Protein AF-K1YRM3-F1 (afdb_monomer)

Radius of gyration: 31.98 Å; Cα contacts (8 Å, |Δi|>4): 205; chains: 1; bounding box: 39×29×110 Å

Solvent-accessible surface area (backbone atoms only — not comparable to full-atom values): 8429 Å² total; per-residue (Å²): 130,73,66,66,57,55,56,52,52,52,51,52,52,54,53,52,54,56,61,66,69,65,71,74,88,78,76,87,69,83,80,80,78,79,82,84,72,46,67,38,83,75,85,60,72,44,74,48,78,57,98,81,27,35,38,37,37,34,59,46,52,53,25,25,74,86,67,47,81,32,66,58,31,64,28,31,38,40,30,46,28,78,38,48,55,90,74,62,56,97,86,58,84,80,71,58,50,83,59,44,82,39,86,51,43,62,16,46,62,86,90,45,74,30,67,52,73,47,78,45,65,83,79,60,85,70,49,49,75,47,80,50,75,43,82,40,105

Foldseek 3Di:
DPPVVVVVVVVVVVVVVVVVVPDDPDDDDDDDDDDDFAFDFWPPWDWDQDPQGIKIKTFQGQAGPVRHGDFWFAWKWKWKAKAQLVRDDPPDDGDTDGTDTGGITTCDDVPHGDMDMDGDGDDDPRMDMDIDMGTHD

Secondary structure (DSSP, 8-state):
--HHHHHHHHHHHHHHHHHHTT------PPPPPPP---BPP----EEEEETTEEEEEEEPP-BBTTS-B--EEEEEEEEEEEEETTT--TTSPP---SPEEEEEEESEETTEEPEEEEEE--PPTTEEEEEEEEEE-

Nearest PDB structures (foldseek):
  1va9-assembly1_A  TM=5.841E-01  e=3.150E-02  Homo sapiens
  1uen-assembly1_A  TM=5.573E-01  e=4.338E-02  Homo sapiens
  2dbj-assembly1_A  TM=5.398E-01  e=3.119E-01  Homo sapiens
  6xi2-assembly1_B  TM=4.318E-01  e=6.940E-01  Homo sapiens
  1shs-assembly1_A  TM=2.022E-01  e=4.252E+00  Methanocaldococcus jannaschii

Mean predicted aligned error: 10.16 Å

pLDDT: mean 89.06, std 11.02, range [48.66, 98.44]

Sequence (137 aa):
MKIRGLAQIAGIFLLGISLLSTGGCGYKNAPVPPDSVVPQAIDDLRYTISDKGMQLSWSFPVKTIRGSRLEEVSSFELYRAEIPLEDYCGTCPIPFAEPIAVDGGSSYDGEARRRATYDSSLLRAGHKYFFKVRSRT

Structure (mmCIF, N/CA/C/O backbone):
data_AF-K1YRM3-F1
#
_entry.id   AF-K1YRM3-F1
#
loop_
_atom_site.group_PDB
_atom_site.id
_atom_site.type_symbol
_atom_site.label_atom_id
_atom_site.label_alt_id
_atom_site.label_comp_id
_atom_site.label_asym_id
_atom_site.label_entity_id
_atom_site.label_seq_id
_atom_site.pdbx_PDB_ins_code
_atom_site.Cartn_x
_atom_site.Cartn_y
_atom_site.Cartn_z
_atom_site.occupancy
_atom_site.B_iso_or_equiv
_atom_site.auth_seq_id
_atom_site.auth_comp_id
_atom_site.auth_asym_id
_atom_site.auth_atom_id
_atom_site.pdbx_PDB_model_num
ATOM 1 N N . MET A 1 1 ? 6.472 9.323 -89.635 1.00 48.66 1 MET A N 1
ATOM 2 C CA . MET A 1 1 ? 5.337 8.857 -88.798 1.00 48.66 1 MET A CA 1
ATOM 3 C C . MET A 1 1 ? 5.600 7.585 -87.969 1.00 48.66 1 MET A C 1
ATOM 5 O O . MET A 1 1 ? 4.823 7.339 -87.063 1.00 48.66 1 MET A O 1
ATOM 9 N N . LYS A 1 2 ? 6.679 6.804 -88.192 1.00 54.78 2 LYS A N 1
ATOM 10 C CA . LYS A 1 2 ? 6.966 5.556 -87.437 1.00 54.78 2 LYS A CA 1
ATOM 11 C C . LYS A 1 2 ? 7.695 5.735 -86.086 1.00 54.78 2 LYS A C 1
ATOM 13 O O . LYS A 1 2 ? 7.551 4.901 -85.206 1.00 54.78 2 LYS A O 1
ATOM 18 N N . ILE A 1 3 ? 8.442 6.830 -85.901 1.00 56.84 3 ILE A N 1
ATOM 19 C CA . ILE A 1 3 ? 9.347 7.026 -84.744 1.00 56.84 3 ILE A CA 1
ATOM 20 C C . ILE A 1 3 ? 8.597 7.447 -83.461 1.00 56.84 3 ILE A C 1
ATOM 22 O O . ILE A 1 3 ? 8.973 7.043 -82.366 1.00 56.84 3 ILE A O 1
ATOM 26 N N . ARG A 1 4 ? 7.487 8.195 -83.588 1.00 55.19 4 ARG A N 1
ATOM 27 C CA . ARG A 1 4 ? 6.660 8.637 -82.444 1.00 55.19 4 ARG A CA 1
ATOM 28 C C . ARG A 1 4 ? 5.978 7.475 -81.709 1.00 55.19 4 ARG A C 1
ATOM 30 O O . ARG A 1 4 ? 5.896 7.504 -80.488 1.00 55.19 4 ARG A O 1
ATOM 37 N N . GLY A 1 5 ? 5.564 6.437 -82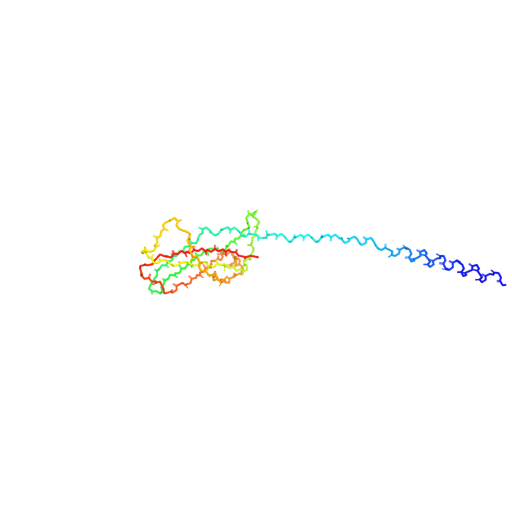.442 1.00 60.66 5 GLY A N 1
ATOM 38 C CA . GLY A 1 5 ? 4.949 5.242 -81.856 1.00 60.66 5 GLY A CA 1
ATOM 39 C C . GLY A 1 5 ? 5.929 4.422 -81.014 1.00 60.66 5 GLY A C 1
ATOM 40 O O . GLY A 1 5 ? 5.574 3.981 -79.929 1.00 60.66 5 GLY A O 1
ATOM 41 N N . 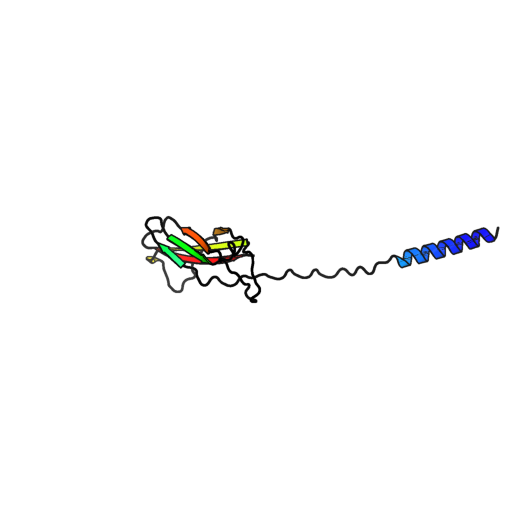LEU A 1 6 ? 7.184 4.286 -81.461 1.00 61.41 6 LEU A N 1
ATOM 42 C CA . LEU A 1 6 ? 8.206 3.513 -80.743 1.00 61.41 6 LEU A CA 1
ATOM 43 C C . LEU A 1 6 ? 8.596 4.163 -79.404 1.00 61.41 6 LEU A C 1
ATOM 45 O O . LEU A 1 6 ? 8.717 3.474 -78.395 1.00 61.41 6 LEU A O 1
ATOM 49 N N . ALA A 1 7 ? 8.740 5.492 -79.387 1.00 67.94 7 ALA A N 1
ATOM 50 C CA . ALA A 1 7 ? 9.060 6.248 -78.176 1.00 67.94 7 ALA A CA 1
ATOM 51 C C . ALA A 1 7 ? 7.908 6.237 -77.153 1.00 67.94 7 ALA A C 1
ATOM 53 O O . ALA A 1 7 ? 8.155 6.117 -75.955 1.00 67.94 7 ALA A O 1
ATOM 54 N N . GLN A 1 8 ? 6.650 6.298 -77.614 1.00 69.56 8 GLN A N 1
ATOM 55 C CA . GLN A 1 8 ? 5.477 6.158 -76.741 1.00 69.56 8 GLN A CA 1
ATOM 56 C C . GLN A 1 8 ? 5.383 4.764 -76.112 1.00 69.56 8 GLN A C 1
ATOM 58 O O . GLN A 1 8 ? 5.097 4.657 -74.922 1.00 69.56 8 GLN A O 1
ATOM 63 N N . ILE A 1 9 ? 5.657 3.705 -76.879 1.00 74.81 9 ILE A N 1
ATOM 64 C CA . ILE A 1 9 ? 5.623 2.325 -76.372 1.00 74.81 9 ILE A CA 1
ATOM 65 C C . ILE A 1 9 ? 6.727 2.109 -75.328 1.00 74.81 9 ILE A C 1
ATOM 67 O O . ILE A 1 9 ? 6.452 1.571 -74.258 1.00 74.81 9 ILE A O 1
ATOM 71 N N . ALA A 1 10 ? 7.948 2.586 -75.593 1.00 77.19 10 ALA A N 1
ATOM 72 C CA . ALA A 1 10 ? 9.059 2.499 -74.644 1.00 77.19 10 ALA A CA 1
ATOM 73 C C . ALA A 1 10 ? 8.782 3.275 -73.343 1.00 77.19 10 ALA A C 1
ATOM 75 O O . ALA A 1 10 ? 9.066 2.777 -72.254 1.00 77.19 10 ALA A O 1
ATOM 76 N N . GLY A 1 11 ? 8.173 4.462 -73.447 1.00 78.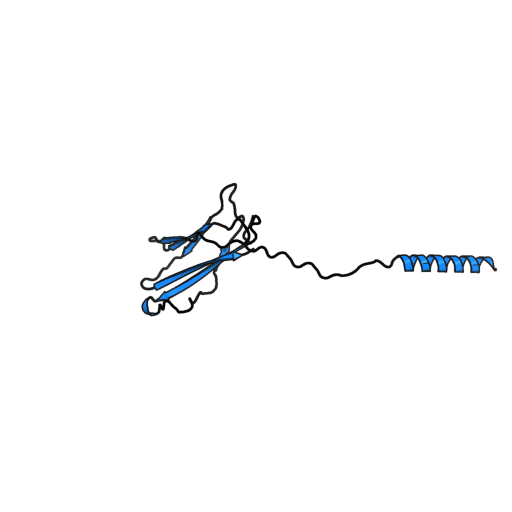50 11 GLY A N 1
ATOM 77 C CA . GLY A 1 11 ? 7.779 5.266 -72.290 1.00 78.50 11 GLY A CA 1
ATOM 78 C C . GLY A 1 11 ? 6.727 4.580 -71.416 1.00 78.50 11 GLY A C 1
ATOM 79 O O . GLY A 1 11 ? 6.880 4.548 -70.199 1.00 78.50 11 GLY A O 1
ATOM 80 N N . ILE A 1 12 ? 5.703 3.970 -72.023 1.00 82.12 12 ILE A N 1
ATOM 81 C CA . ILE A 1 12 ? 4.661 3.218 -71.298 1.00 82.12 12 ILE A CA 1
ATOM 82 C C . ILE A 1 12 ? 5.260 1.997 -70.590 1.00 82.12 12 ILE A C 1
ATOM 84 O O . ILE A 1 12 ? 4.908 1.716 -69.445 1.00 82.12 12 ILE A O 1
ATOM 88 N N . PHE A 1 13 ? 6.197 1.302 -71.239 1.00 81.56 13 PHE A N 1
ATOM 89 C CA . PHE A 1 13 ? 6.855 0.134 -70.654 1.00 81.56 13 PHE A CA 1
ATOM 90 C C . PHE A 1 13 ? 7.721 0.504 -69.439 1.00 81.56 13 PHE A C 1
ATOM 92 O O . PHE A 1 13 ? 7.655 -0.158 -68.403 1.00 81.56 13 PHE A O 1
ATOM 99 N N . LEU A 1 14 ? 8.479 1.603 -69.535 1.00 80.12 14 LEU A N 1
ATOM 100 C CA . LEU A 1 14 ? 9.285 2.135 -68.430 1.00 80.12 14 LEU A CA 1
ATOM 101 C C . LEU A 1 14 ? 8.419 2.601 -67.249 1.00 80.12 14 LEU A C 1
ATOM 103 O O . LEU A 1 14 ? 8.748 2.315 -66.097 1.00 80.12 14 LEU A O 1
ATOM 107 N N . LEU A 1 15 ? 7.288 3.258 -67.521 1.00 80.50 15 LEU A N 1
ATOM 108 C CA . LEU A 1 15 ? 6.356 3.705 -66.480 1.00 80.50 15 LEU A CA 1
ATOM 109 C C . LEU A 1 15 ? 5.672 2.521 -65.778 1.00 80.50 15 LEU A C 1
ATOM 111 O O . LEU A 1 15 ? 5.527 2.530 -64.556 1.00 80.50 15 LEU A O 1
ATOM 115 N N . GLY A 1 16 ? 5.312 1.478 -66.534 1.00 81.12 16 GLY A N 1
ATOM 116 C CA . GLY A 1 16 ? 4.729 0.248 -65.994 1.00 81.12 16 GLY A CA 1
ATOM 117 C C . GLY A 1 16 ? 5.682 -0.499 -65.057 1.00 81.12 16 GLY A C 1
ATOM 118 O O . GLY A 1 16 ? 5.288 -0.892 -63.961 1.00 81.12 16 GLY A O 1
ATOM 119 N N . ILE A 1 17 ? 6.956 -0.626 -65.442 1.00 80.25 17 ILE A N 1
ATOM 120 C CA . ILE A 1 17 ? 7.995 -1.260 -64.610 1.00 80.25 17 ILE A CA 1
ATOM 121 C C . ILE A 1 17 ? 8.262 -0.449 -63.333 1.00 80.25 17 ILE A C 1
ATOM 123 O O . ILE A 1 17 ? 8.411 -1.025 -62.252 1.00 80.25 17 ILE A O 1
ATOM 127 N N . SER A 1 18 ? 8.266 0.884 -63.426 1.00 77.56 18 SER A N 1
ATOM 128 C CA . SER A 1 18 ? 8.463 1.748 -62.257 1.00 77.56 18 SER A CA 1
ATOM 129 C C . SER A 1 18 ? 7.321 1.630 -61.241 1.00 77.56 18 SER A C 1
ATOM 131 O O . SER A 1 18 ? 7.594 1.626 -60.044 1.00 77.56 18 SER A O 1
ATOM 133 N N . LEU A 1 19 ? 6.066 1.498 -61.687 1.00 73.19 19 LEU A N 1
ATOM 134 C CA . LEU A 1 19 ? 4.911 1.328 -60.791 1.00 73.19 19 LEU A CA 1
ATOM 135 C C . LEU A 1 19 ? 4.890 -0.046 -60.104 1.00 73.19 19 LEU A C 1
ATOM 137 O O . LEU A 1 19 ? 4.497 -0.156 -58.943 1.00 73.19 19 LEU A O 1
ATOM 141 N N . LEU A 1 20 ? 5.338 -1.095 -60.799 1.00 70.56 20 LEU A N 1
ATOM 142 C CA . LEU A 1 20 ? 5.436 -2.448 -60.238 1.00 70.56 20 LEU A CA 1
ATOM 143 C C . LEU A 1 20 ? 6.543 -2.560 -59.177 1.00 70.56 20 LEU A C 1
ATOM 145 O O . LEU A 1 20 ? 6.444 -3.377 -58.266 1.00 70.56 20 LEU A O 1
ATOM 149 N N . SER A 1 21 ? 7.563 -1.703 -59.258 1.00 69.38 21 SER A N 1
ATOM 150 C CA . SER A 1 21 ? 8.699 -1.682 -58.327 1.00 69.38 21 SER A CA 1
ATOM 151 C C . SER A 1 21 ? 8.399 -0.972 -56.996 1.00 69.38 21 SER A C 1
ATOM 153 O O . SER A 1 21 ? 9.191 -1.072 -56.064 1.00 69.38 21 SER A O 1
ATOM 155 N N . THR A 1 22 ? 7.266 -0.266 -56.875 1.00 70.69 22 THR A N 1
ATOM 156 C CA . THR A 1 22 ? 6.888 0.476 -55.652 1.00 70.69 22 THR A CA 1
ATOM 157 C C . THR A 1 22 ? 5.967 -0.294 -54.694 1.00 70.69 22 THR A C 1
ATOM 159 O O . THR A 1 22 ? 5.468 0.278 -53.726 1.00 70.69 22 THR A O 1
ATOM 162 N N . GLY A 1 23 ? 5.736 -1.592 -54.919 1.00 69.19 23 GLY A N 1
ATOM 163 C CA . GLY A 1 23 ? 5.015 -2.447 -53.970 1.00 69.19 23 GLY A CA 1
ATOM 164 C C . GLY A 1 23 ? 5.863 -2.743 -52.728 1.00 69.19 23 GLY A C 1
ATOM 165 O O . GLY A 1 23 ? 6.739 -3.598 -52.767 1.00 69.19 23 GLY A O 1
ATOM 166 N N . GLY A 1 24 ? 5.635 -2.028 -51.623 1.00 70.00 24 GLY A N 1
ATOM 167 C CA . GLY A 1 24 ? 6.369 -2.243 -50.370 1.00 70.00 24 GLY A CA 1
ATOM 168 C C . GLY A 1 24 ? 6.011 -3.563 -49.667 1.00 70.00 24 GLY A C 1
ATOM 169 O O . GLY A 1 24 ? 4.841 -3.927 -49.577 1.00 70.00 24 GLY A O 1
ATOM 170 N N . CYS A 1 25 ? 7.007 -4.245 -49.087 1.00 73.62 25 CYS A N 1
ATOM 171 C CA . CYS A 1 25 ? 6.868 -5.477 -48.286 1.00 73.62 25 CYS A CA 1
ATOM 172 C C . CYS A 1 25 ? 6.294 -5.240 -46.871 1.00 73.62 25 CYS A C 1
ATOM 174 O O . CYS A 1 25 ? 6.789 -5.790 -45.886 1.00 73.62 25 CYS A O 1
ATOM 176 N N . GLY A 1 26 ? 5.277 -4.388 -46.735 1.00 70.44 26 GLY A N 1
ATOM 177 C CA . GLY A 1 26 ? 4.682 -4.061 -45.440 1.00 70.44 26 GLY A CA 1
ATOM 178 C C . GLY A 1 26 ? 3.849 -5.214 -44.879 1.00 70.44 26 GLY A C 1
ATOM 179 O O . GLY A 1 26 ? 2.634 -5.242 -45.067 1.00 70.44 26 GLY A O 1
ATOM 180 N N . TYR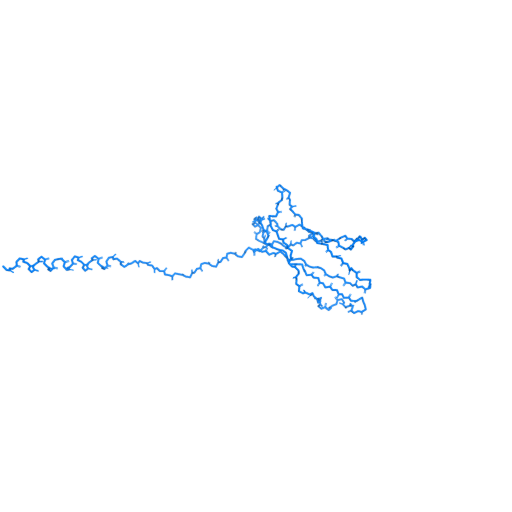 A 1 27 ? 4.479 -6.155 -44.175 1.00 76.81 27 TYR A N 1
ATOM 181 C CA . TYR A 1 27 ? 3.771 -7.205 -43.445 1.00 76.81 27 TYR A CA 1
ATOM 182 C C . TYR A 1 27 ? 3.280 -6.661 -42.098 1.00 76.81 27 TYR A C 1
ATOM 184 O O . TYR A 1 27 ? 4.068 -6.432 -41.183 1.00 76.81 27 TYR A O 1
ATOM 192 N N . LYS A 1 28 ? 1.967 -6.440 -41.974 1.00 77.62 28 LYS A N 1
ATOM 193 C CA . LYS A 1 28 ? 1.339 -6.092 -40.694 1.00 77.62 28 LYS A CA 1
ATOM 194 C C . LYS A 1 28 ? 1.312 -7.338 -39.805 1.00 77.62 28 LYS A C 1
ATOM 196 O O . LYS A 1 28 ? 0.498 -8.230 -40.025 1.00 77.62 28 LYS A O 1
ATOM 201 N N . ASN A 1 29 ? 2.202 -7.404 -38.821 1.00 80.56 29 ASN A N 1
ATOM 202 C CA . ASN A 1 29 ? 2.195 -8.425 -37.777 1.00 80.56 29 ASN A CA 1
ATOM 203 C C . ASN A 1 29 ? 1.467 -7.929 -36.516 1.00 80.56 29 ASN A C 1
ATOM 205 O O . ASN A 1 29 ? 1.191 -6.740 -36.357 1.00 80.56 29 ASN A O 1
ATOM 209 N N . ALA A 1 30 ? 1.115 -8.863 -35.630 1.00 85.31 30 ALA A N 1
ATOM 210 C CA . ALA A 1 30 ? 0.508 -8.526 -34.350 1.00 85.31 30 ALA A CA 1
ATOM 211 C C . ALA A 1 30 ? 1.494 -7.714 -33.482 1.00 85.31 30 ALA A C 1
ATOM 213 O O . ALA A 1 30 ? 2.689 -8.027 -33.478 1.00 85.31 30 ALA A O 1
ATOM 214 N N . PRO A 1 31 ? 1.017 -6.698 -32.739 1.00 83.00 31 PRO A N 1
ATOM 215 C CA . PRO A 1 31 ? 1.849 -5.984 -31.782 1.00 83.00 31 PRO A CA 1
ATOM 216 C C . PRO A 1 31 ? 2.325 -6.935 -30.679 1.00 83.00 31 PRO A C 1
ATOM 218 O O . PRO A 1 31 ? 1.597 -7.834 -30.253 1.00 83.00 31 PRO A O 1
ATOM 221 N N . VAL A 1 32 ? 3.553 -6.724 -30.210 1.00 82.38 32 VAL A N 1
ATOM 222 C CA . VAL A 1 32 ? 4.092 -7.449 -29.056 1.00 82.38 32 VAL A CA 1
ATOM 223 C C . VAL A 1 32 ? 3.357 -6.957 -27.803 1.00 82.38 32 VAL A C 1
ATOM 225 O O . VAL A 1 32 ? 3.255 -5.741 -27.618 1.00 82.38 32 VAL A O 1
ATOM 228 N N . PRO A 1 33 ? 2.814 -7.855 -26.959 1.00 79.81 33 PRO A N 1
ATOM 229 C CA . PRO A 1 33 ? 2.161 -7.443 -25.725 1.00 79.81 33 PRO A CA 1
ATOM 230 C C . PRO A 1 33 ? 3.167 -6.734 -24.806 1.00 79.81 33 PRO A C 1
ATOM 232 O O . PRO A 1 33 ? 4.328 -7.141 -24.752 1.00 79.81 33 PRO A O 1
ATOM 235 N N . PRO A 1 34 ? 2.744 -5.688 -24.079 1.00 75.50 34 PRO A N 1
ATOM 236 C CA . PRO A 1 34 ? 3.609 -5.033 -23.112 1.00 75.50 34 PRO A CA 1
ATOM 237 C C . PRO A 1 34 ? 3.998 -6.012 -22.002 1.00 75.50 34 PRO A C 1
ATOM 239 O O . PRO A 1 34 ? 3.172 -6.800 -21.532 1.00 75.50 34 PRO A O 1
ATOM 242 N N . ASP A 1 35 ? 5.258 -5.952 -21.577 1.00 74.69 35 ASP A N 1
ATOM 243 C CA . ASP A 1 35 ? 5.741 -6.756 -20.461 1.00 74.69 35 ASP A CA 1
ATOM 244 C C . ASP A 1 35 ? 4.986 -6.385 -19.179 1.00 74.69 35 ASP A C 1
ATOM 246 O O . ASP A 1 35 ? 4.891 -5.216 -18.801 1.00 74.69 35 ASP A O 1
ATOM 250 N N . SER A 1 36 ? 4.458 -7.392 -18.477 1.00 81.06 36 SER A N 1
ATOM 251 C CA . SER A 1 36 ? 3.813 -7.175 -17.185 1.00 81.06 36 SER A CA 1
ATOM 252 C C . SER A 1 36 ? 4.877 -6.891 -16.124 1.00 81.06 36 SER A C 1
ATOM 254 O O . SER A 1 36 ? 5.548 -7.809 -15.634 1.00 81.06 36 SER A O 1
ATOM 256 N N . VAL A 1 37 ? 5.024 -5.627 -15.743 1.00 89.31 37 VAL A N 1
ATOM 257 C CA . VAL A 1 37 ? 5.779 -5.247 -14.550 1.00 89.31 37 VAL A CA 1
ATOM 258 C C . VAL A 1 37 ? 4.908 -5.598 -13.347 1.00 89.31 37 VAL A C 1
ATOM 260 O O . VAL A 1 37 ? 3.793 -5.113 -13.216 1.00 89.31 37 VAL A O 1
ATOM 263 N N . VAL A 1 38 ? 5.373 -6.517 -12.501 1.00 93.25 38 VAL A N 1
ATOM 264 C CA . VAL A 1 38 ? 4.651 -6.916 -11.286 1.00 93.25 38 VAL A CA 1
ATOM 265 C C . VAL A 1 38 ? 5.592 -6.733 -10.104 1.00 93.25 38 VAL A C 1
ATOM 267 O O . VAL A 1 38 ? 6.590 -7.460 -10.029 1.00 93.25 38 VAL A O 1
ATOM 270 N N . PRO A 1 39 ? 5.323 -5.785 -9.192 1.00 95.69 39 PRO A N 1
ATOM 271 C CA . PRO A 1 39 ? 6.158 -5.571 -8.017 1.00 95.69 39 PRO A CA 1
ATOM 272 C C . PRO A 1 39 ? 6.218 -6.802 -7.110 1.00 95.69 39 PRO A C 1
ATOM 274 O O . PRO A 1 39 ? 5.275 -7.593 -7.045 1.00 95.69 39 PRO A O 1
ATOM 277 N N . GLN A 1 40 ? 7.309 -6.948 -6.359 1.00 96.44 40 GLN A N 1
ATOM 278 C CA . GLN A 1 40 ? 7.347 -7.911 -5.259 1.00 96.44 40 GLN A CA 1
ATOM 279 C C . GLN A 1 40 ? 6.302 -7.575 -4.188 1.00 96.44 40 GLN A C 1
ATOM 281 O O . GLN A 1 40 ? 5.909 -6.419 -4.006 1.00 96.44 40 GLN A O 1
ATOM 286 N N . ALA A 1 41 ? 5.868 -8.611 -3.470 1.00 96.12 41 ALA A N 1
ATOM 287 C CA . ALA A 1 41 ? 4.949 -8.464 -2.354 1.00 96.12 41 ALA A CA 1
ATOM 288 C C . ALA A 1 41 ? 5.558 -7.598 -1.241 1.00 96.12 41 ALA A C 1
ATOM 290 O O . ALA A 1 41 ? 6.759 -7.648 -0.979 1.00 96.12 41 ALA A O 1
ATOM 291 N N . ILE A 1 42 ? 4.703 -6.825 -0.576 1.00 97.31 42 ILE A N 1
ATOM 292 C CA . ILE A 1 42 ? 5.058 -6.065 0.622 1.00 97.31 42 ILE A CA 1
ATOM 293 C C . ILE A 1 42 ? 5.074 -7.040 1.806 1.00 97.31 42 ILE A C 1
ATOM 295 O O . ILE A 1 42 ? 4.034 -7.598 2.158 1.00 97.31 42 ILE A O 1
ATOM 299 N N . ASP A 1 43 ? 6.238 -7.248 2.416 1.00 96.50 43 ASP A N 1
ATOM 300 C CA . ASP A 1 43 ? 6.465 -8.169 3.542 1.00 96.50 43 ASP A CA 1
ATOM 301 C C . ASP A 1 43 ? 6.619 -7.448 4.899 1.00 96.50 43 ASP A C 1
ATOM 303 O O . ASP A 1 43 ? 6.519 -8.046 5.978 1.00 96.50 43 ASP A O 1
ATOM 307 N N . ASP A 1 44 ? 6.799 -6.129 4.860 1.00 97.56 44 ASP A N 1
ATOM 308 C CA . ASP A 1 44 ? 7.082 -5.287 6.015 1.00 97.56 44 ASP A CA 1
ATOM 309 C C . ASP A 1 44 ? 5.926 -4.348 6.399 1.00 97.56 44 ASP A C 1
ATOM 311 O O . ASP A 1 44 ? 6.155 -3.332 7.054 1.00 97.56 44 ASP A O 1
ATOM 315 N N . LEU A 1 45 ? 4.682 -4.693 6.042 1.00 98.19 45 LEU A N 1
ATOM 316 C CA . LEU A 1 45 ? 3.497 -3.966 6.510 1.00 98.19 45 LEU A CA 1
ATOM 317 C C . LEU A 1 45 ? 3.393 -4.062 8.040 1.00 98.19 45 LEU A C 1
ATOM 319 O O . LEU A 1 45 ? 3.333 -5.160 8.605 1.00 98.19 45 LEU A O 1
ATOM 323 N N . ARG A 1 46 ? 3.393 -2.913 8.716 1.00 97.69 46 ARG A N 1
ATOM 324 C CA . ARG A 1 46 ? 3.302 -2.776 10.178 1.00 97.69 46 ARG A CA 1
ATOM 325 C C . ARG A 1 46 ? 2.282 -1.707 10.548 1.00 97.69 46 ARG A C 1
ATOM 327 O O . ARG A 1 46 ? 1.927 -0.872 9.719 1.00 97.69 46 ARG A O 1
ATOM 334 N N . TYR A 1 47 ? 1.848 -1.719 11.804 1.00 96.38 47 TYR A N 1
ATOM 335 C CA . TYR A 1 47 ? 0.948 -0.712 12.350 1.00 96.38 47 TYR A CA 1
ATOM 336 C C . TYR A 1 47 ? 1.410 -0.234 13.729 1.00 96.38 47 TYR A C 1
ATOM 338 O O . TYR A 1 47 ? 2.051 -0.981 14.471 1.00 96.38 47 TYR A O 1
ATOM 346 N N . THR A 1 48 ? 1.050 0.995 14.078 1.00 95.44 48 THR A N 1
ATOM 347 C CA . THR A 1 48 ? 1.153 1.563 15.426 1.00 95.44 48 THR A CA 1
ATOM 348 C C . THR A 1 48 ? -0.198 2.159 15.813 1.00 95.44 48 THR A C 1
ATOM 350 O O . THR A 1 48 ? -0.935 2.639 14.954 1.00 95.44 48 THR A O 1
ATOM 353 N N . ILE A 1 49 ? -0.560 2.087 17.095 1.00 92.44 49 ILE A N 1
ATOM 354 C CA . ILE A 1 49 ? -1.809 2.655 17.623 1.00 92.44 49 ILE A CA 1
ATOM 355 C C . ILE A 1 49 ? -1.447 3.741 18.632 1.00 92.44 49 ILE A C 1
ATOM 357 O O . ILE A 1 49 ? -0.594 3.527 19.494 1.00 92.44 49 ILE A O 1
ATOM 361 N N . SER A 1 50 ? -2.105 4.889 18.520 1.00 89.31 50 SER A N 1
ATOM 362 C CA . SER A 1 50 ? -2.002 6.019 19.440 1.00 89.31 50 SER A CA 1
ATOM 363 C C . SER A 1 50 ? -3.388 6.582 19.768 1.00 89.31 50 SER A C 1
ATOM 365 O O . SER A 1 50 ? -4.415 6.089 19.301 1.00 89.31 50 SER A O 1
ATOM 367 N N . ASP A 1 51 ? -3.415 7.645 20.566 1.00 85.50 51 ASP A N 1
ATOM 368 C CA . ASP A 1 51 ? -4.605 8.445 20.867 1.00 85.50 51 ASP A CA 1
ATOM 369 C C . ASP A 1 51 ? -5.277 9.043 19.615 1.00 85.50 51 ASP A C 1
ATOM 371 O O . ASP A 1 51 ? -6.480 9.297 19.618 1.00 85.50 51 ASP A O 1
ATOM 375 N N . LYS A 1 52 ? -4.522 9.227 18.526 1.00 83.31 52 LYS A N 1
ATOM 376 C CA . LYS A 1 52 ? -5.013 9.782 17.254 1.00 83.31 52 LYS A CA 1
ATOM 377 C C . LYS A 1 52 ? -5.620 8.735 16.312 1.00 83.31 52 LYS A C 1
ATOM 379 O O . LYS A 1 52 ? -6.240 9.108 15.316 1.00 83.31 52 LYS A O 1
ATOM 384 N N . GLY A 1 53 ? -5.454 7.444 16.603 1.00 88.50 53 GLY A N 1
ATOM 385 C CA . GLY A 1 53 ? -5.900 6.340 15.752 1.00 88.50 53 GLY A CA 1
ATOM 386 C C . GLY A 1 53 ? -4.788 5.332 15.475 1.00 88.50 53 GLY A C 1
ATOM 387 O O . GLY A 1 53 ? -3.901 5.125 16.301 1.00 88.50 53 GLY A O 1
ATOM 388 N N . MET A 1 54 ? -4.843 4.681 14.315 1.00 93.81 54 MET A N 1
ATOM 389 C CA . MET A 1 54 ? -3.813 3.740 13.872 1.00 93.81 54 MET A CA 1
ATOM 390 C C . MET A 1 54 ? -3.076 4.292 12.663 1.00 93.81 54 MET A C 1
ATOM 392 O O . MET A 1 54 ? -3.709 4.711 11.699 1.00 93.81 54 MET A O 1
ATOM 396 N N . GLN A 1 55 ? -1.753 4.191 12.670 1.00 95.94 55 GLN A N 1
ATOM 397 C CA . GLN A 1 55 ? -0.929 4.450 11.500 1.00 95.94 55 GLN A CA 1
ATOM 398 C C . GLN A 1 55 ? -0.378 3.135 10.951 1.00 95.94 55 GLN A C 1
ATOM 400 O O . GLN A 1 55 ? 0.223 2.344 11.678 1.00 95.94 55 GLN A O 1
ATOM 405 N N . LEU A 1 56 ? -0.574 2.899 9.659 1.00 97.44 56 LEU A N 1
ATOM 406 C CA . LEU A 1 56 ? 0.071 1.830 8.904 1.00 97.44 56 LEU A CA 1
ATOM 407 C C . LEU A 1 56 ? 1.374 2.348 8.298 1.00 97.44 56 LEU A C 1
ATOM 409 O O . LEU A 1 56 ? 1.449 3.509 7.902 1.00 97.44 56 LEU A O 1
ATOM 413 N N . SER A 1 57 ? 2.378 1.481 8.168 1.00 98.00 57 SER A N 1
ATOM 414 C CA . SER A 1 57 ? 3.603 1.783 7.424 1.00 98.00 57 SER A CA 1
ATOM 415 C C . SER A 1 57 ? 4.141 0.563 6.680 1.00 98.00 57 SER A C 1
ATOM 417 O O . SER A 1 57 ? 4.035 -0.565 7.166 1.00 98.00 57 SER A O 1
ATOM 419 N N . TRP A 1 58 ? 4.720 0.787 5.501 1.00 98.44 58 TRP A N 1
ATOM 420 C CA . TRP A 1 58 ? 5.350 -0.250 4.677 1.00 98.44 58 TRP A CA 1
ATOM 421 C C . TRP A 1 58 ? 6.403 0.348 3.741 1.00 98.44 58 TRP A C 1
ATOM 423 O O . TRP A 1 58 ? 6.399 1.552 3.478 1.00 98.44 58 TRP A O 1
ATOM 433 N N . SER A 1 59 ? 7.311 -0.477 3.225 1.00 97.88 59 SER A N 1
ATOM 434 C CA . SER A 1 59 ? 8.306 -0.036 2.243 1.00 97.88 59 SER A CA 1
ATOM 435 C C . SER A 1 59 ? 7.791 -0.132 0.804 1.00 97.88 59 SER A C 1
ATOM 437 O O . SER A 1 59 ? 7.101 -1.085 0.440 1.00 97.88 59 SER A O 1
ATOM 439 N N . PHE A 1 60 ? 8.206 0.797 -0.060 1.00 97.94 60 PHE A N 1
ATOM 440 C CA . PHE A 1 60 ? 7.955 0.708 -1.504 1.00 97.94 60 PHE A CA 1
ATOM 441 C C . PHE A 1 60 ? 8.693 -0.506 -2.090 1.00 97.94 60 PHE A C 1
ATOM 443 O O . PHE A 1 60 ? 9.870 -0.689 -1.781 1.00 97.94 60 PHE A O 1
ATOM 450 N N . PRO A 1 61 ? 8.075 -1.387 -2.893 1.00 97.31 61 PRO A N 1
ATOM 451 C CA . PRO A 1 61 ? 8.800 -2.464 -3.570 1.00 97.31 61 PRO A CA 1
ATOM 452 C C . PRO A 1 61 ? 9.859 -1.894 -4.525 1.00 97.31 61 PRO A C 1
ATOM 454 O O . PRO A 1 61 ? 9.577 -0.985 -5.286 1.00 97.31 61 PRO A O 1
ATOM 457 N N . VAL A 1 62 ? 11.071 -2.452 -4.496 1.00 96.75 62 VAL A N 1
ATOM 458 C CA . VAL A 1 62 ? 12.213 -1.991 -5.323 1.00 96.75 62 VAL A CA 1
ATOM 459 C C . VAL A 1 62 ? 12.614 -3.002 -6.397 1.00 96.75 62 VAL A C 1
ATOM 461 O O . VAL A 1 62 ? 13.580 -2.814 -7.138 1.00 96.75 62 VAL A O 1
ATOM 464 N N . LYS A 1 63 ? 11.886 -4.118 -6.464 1.00 96.19 63 LYS A N 1
ATOM 465 C CA . LYS A 1 63 ? 12.075 -5.176 -7.448 1.00 96.19 63 LYS A CA 1
ATOM 466 C C . LYS A 1 63 ? 10.733 -5.706 -7.921 1.00 96.19 63 LYS A C 1
ATOM 468 O O . LYS A 1 63 ? 9.732 -5.636 -7.205 1.00 96.19 63 LYS A O 1
ATOM 473 N N . THR A 1 64 ? 10.740 -6.296 -9.105 1.00 95.19 64 THR A N 1
ATOM 474 C CA . THR A 1 64 ? 9.632 -7.101 -9.618 1.00 95.19 64 THR A CA 1
ATOM 475 C C . THR A 1 64 ? 9.706 -8.536 -9.100 1.00 95.19 64 THR A C 1
ATOM 477 O O . THR A 1 64 ? 10.740 -8.981 -8.593 1.00 95.19 64 THR A O 1
ATOM 480 N N . ILE A 1 65 ? 8.641 -9.314 -9.292 1.00 94.44 65 ILE A N 1
ATOM 481 C CA . ILE A 1 65 ? 8.639 -10.759 -9.007 1.00 94.44 65 ILE A CA 1
ATOM 482 C C . ILE A 1 65 ? 9.713 -11.536 -9.789 1.00 94.44 65 ILE A C 1
ATOM 484 O O . ILE A 1 65 ? 10.087 -12.631 -9.382 1.00 94.44 65 ILE A O 1
ATOM 488 N N . ARG A 1 66 ? 10.235 -10.973 -10.889 1.00 92.88 66 ARG A N 1
ATOM 489 C CA . ARG A 1 66 ? 11.337 -11.550 -11.680 1.00 92.88 66 ARG A CA 1
ATOM 490 C C . ARG A 1 66 ? 12.716 -11.071 -11.215 1.00 92.88 66 ARG A C 1
ATOM 492 O O . ARG A 1 66 ? 13.718 -11.410 -11.833 1.00 92.88 66 ARG A O 1
ATOM 499 N N . GLY A 1 67 ? 12.776 -10.268 -10.152 1.00 93.31 67 GLY A N 1
ATOM 500 C CA . GLY A 1 67 ? 14.011 -9.745 -9.570 1.00 93.31 67 GLY A CA 1
ATOM 501 C C . GLY A 1 67 ? 14.602 -8.530 -10.288 1.00 93.31 67 GLY A C 1
ATOM 502 O O . GLY A 1 67 ? 15.606 -8.000 -9.812 1.00 93.31 67 GLY A O 1
ATOM 503 N N . SER A 1 68 ? 13.996 -8.063 -11.386 1.00 92.88 68 SER A N 1
ATOM 504 C CA . SER A 1 68 ? 14.414 -6.820 -12.045 1.00 92.88 68 SER A CA 1
ATOM 505 C C . SER A 1 68 ? 14.146 -5.617 -11.145 1.00 92.88 68 SER A C 1
ATOM 507 O O . SER A 1 68 ? 13.218 -5.641 -10.336 1.00 92.88 68 SER A O 1
ATOM 509 N N . ARG A 1 69 ? 14.968 -4.573 -11.272 1.00 94.31 69 ARG A N 1
ATOM 510 C CA . ARG A 1 69 ? 14.823 -3.334 -10.502 1.00 94.31 69 ARG A CA 1
ATOM 511 C C . ARG A 1 69 ? 13.504 -2.638 -10.848 1.00 94.31 69 ARG A C 1
ATOM 513 O O . ARG A 1 69 ? 13.118 -2.594 -12.014 1.00 94.31 69 ARG A O 1
ATOM 520 N N . LEU A 1 70 ? 12.827 -2.123 -9.826 1.00 94.62 70 LEU A N 1
ATOM 521 C CA . LEU A 1 70 ? 11.606 -1.334 -9.942 1.00 94.62 70 LEU A CA 1
ATOM 522 C C . LEU A 1 70 ? 11.886 0.067 -9.393 1.00 94.62 70 LEU A C 1
ATOM 524 O O . LEU A 1 70 ? 12.160 0.217 -8.205 1.00 94.62 70 LEU A O 1
ATOM 528 N N . GLU A 1 71 ? 11.852 1.073 -10.265 1.00 93.94 71 GLU A N 1
ATOM 529 C CA . GLU A 1 71 ? 12.146 2.461 -9.877 1.00 93.94 71 GLU A CA 1
ATOM 530 C C . GLU A 1 71 ? 10.921 3.171 -9.307 1.00 93.94 71 GLU A C 1
ATOM 532 O O . GLU A 1 71 ? 11.049 4.009 -8.420 1.00 93.94 71 GLU A O 1
ATOM 537 N N . GLU A 1 72 ? 9.727 2.808 -9.766 1.00 95.12 72 GLU A N 1
ATOM 538 C CA . GLU A 1 72 ? 8.490 3.525 -9.476 1.00 95.12 72 GLU A CA 1
ATOM 539 C C . GLU A 1 72 ? 7.336 2.554 -9.225 1.00 95.12 72 GLU A C 1
ATOM 541 O O . GLU A 1 72 ? 7.260 1.472 -9.810 1.00 95.12 72 GLU A O 1
ATOM 546 N N . VAL A 1 73 ? 6.434 2.965 -8.341 1.00 96.44 73 VAL A N 1
ATOM 547 C CA . VAL A 1 73 ? 5.142 2.325 -8.097 1.00 96.44 73 VAL A CA 1
ATOM 548 C C . VAL A 1 73 ? 4.083 3.357 -8.434 1.00 96.44 73 VAL A C 1
ATOM 550 O O . VAL A 1 73 ? 4.131 4.446 -7.883 1.00 96.44 73 VAL A O 1
ATOM 553 N N . SER A 1 74 ? 3.118 3.060 -9.298 1.00 95.19 74 SER A N 1
ATOM 554 C CA . SER A 1 74 ? 2.097 4.046 -9.679 1.00 95.19 74 SER A CA 1
ATOM 555 C C . SER A 1 74 ? 1.175 4.385 -8.508 1.00 95.19 74 SER A C 1
ATOM 557 O O . SER A 1 74 ? 0.873 5.549 -8.255 1.00 95.19 74 SER A O 1
ATOM 559 N N . SER A 1 75 ? 0.739 3.365 -7.770 1.00 96.94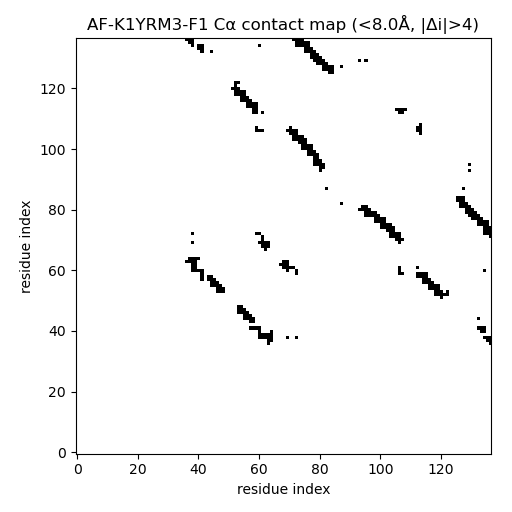 75 SER A N 1
ATOM 560 C CA . SER A 1 75 ? -0.122 3.523 -6.597 1.00 96.94 75 SER A CA 1
ATOM 561 C C . SER A 1 75 ? -0.108 2.282 -5.710 1.00 96.94 75 SER A C 1
ATOM 563 O O . SER A 1 75 ? 0.388 1.212 -6.082 1.00 96.94 75 SER A O 1
ATOM 565 N N . PHE A 1 76 ? -0.689 2.414 -4.523 1.00 98.25 76 PHE A N 1
ATOM 566 C CA . PHE A 1 76 ? -1.061 1.295 -3.677 1.00 98.25 76 PHE A CA 1
ATOM 567 C C . PHE A 1 76 ? -2.578 1.227 -3.530 1.00 98.25 76 PHE A C 1
ATOM 569 O O . PHE A 1 76 ? -3.263 2.235 -3.394 1.00 98.25 76 PHE A O 1
ATOM 576 N N . GLU A 1 77 ? -3.096 0.010 -3.497 1.00 98.06 77 GLU A N 1
ATOM 577 C CA . GLU A 1 77 ? -4.451 -0.293 -3.068 1.00 98.06 77 GLU A CA 1
ATOM 578 C C . GLU A 1 77 ? -4.413 -0.761 -1.617 1.00 98.06 77 GLU A C 1
ATOM 580 O O . GLU A 1 77 ? -3.876 -1.835 -1.309 1.00 98.06 77 GLU A O 1
ATOM 585 N N . LEU A 1 78 ? -4.999 0.037 -0.730 1.00 97.75 78 LEU A N 1
ATOM 586 C CA . LEU A 1 78 ? -5.187 -0.300 0.670 1.00 97.75 78 LEU A CA 1
ATOM 587 C C . LEU A 1 78 ? -6.591 -0.869 0.878 1.00 97.75 78 LEU A C 1
ATOM 589 O O . LEU A 1 78 ? -7.595 -0.167 0.788 1.00 97.75 78 LEU A O 1
ATOM 593 N N . TYR A 1 79 ? -6.655 -2.149 1.212 1.00 97.69 79 TYR A N 1
ATOM 594 C CA . TYR A 1 79 ? -7.886 -2.837 1.564 1.00 97.69 79 TYR A CA 1
ATOM 595 C C . TYR A 1 79 ? -8.074 -2.801 3.080 1.00 97.69 79 TYR A C 1
ATOM 597 O O . TYR A 1 79 ? -7.162 -3.170 3.827 1.00 97.69 79 TYR A O 1
ATOM 605 N N . ARG A 1 80 ? -9.277 -2.423 3.521 1.00 95.94 80 ARG A N 1
ATOM 606 C CA . ARG A 1 80 ? -9.699 -2.394 4.927 1.00 95.94 80 ARG A CA 1
ATOM 607 C C . ARG A 1 80 ? -10.957 -3.239 5.103 1.00 95.94 80 ARG A C 1
ATOM 609 O O . ARG A 1 80 ? -11.887 -3.135 4.306 1.00 95.94 80 ARG A O 1
ATOM 616 N N . ALA A 1 81 ? -10.989 -4.049 6.153 1.00 96.00 81 ALA A N 1
ATOM 617 C CA . ALA A 1 81 ? -12.203 -4.691 6.643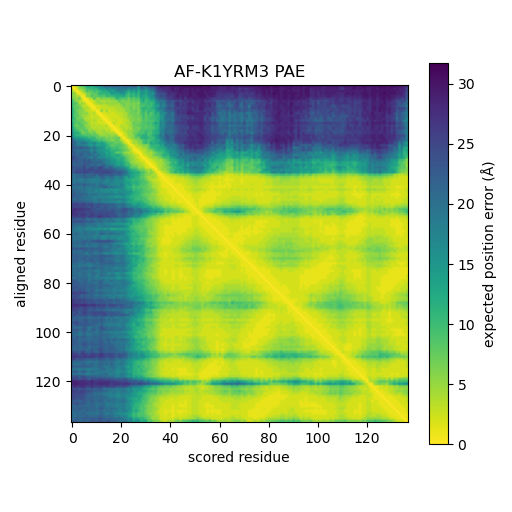 1.00 96.00 81 ALA A CA 1
ATOM 618 C C . ALA A 1 81 ? -12.354 -4.432 8.143 1.00 96.00 81 ALA A C 1
ATOM 620 O O . ALA A 1 81 ? -11.362 -4.328 8.869 1.00 96.00 81 ALA A O 1
ATOM 621 N N . GLU A 1 82 ? -13.599 -4.346 8.586 1.00 95.12 82 GLU A N 1
ATOM 622 C CA . GLU A 1 82 ? -13.996 -4.096 9.966 1.00 95.12 82 GLU A CA 1
ATOM 623 C C . GLU A 1 82 ? -15.084 -5.101 10.328 1.00 95.12 82 GLU A C 1
ATOM 625 O O . GLU A 1 82 ? -16.071 -5.220 9.605 1.00 95.12 82 GLU A O 1
ATOM 630 N N . ILE A 1 83 ? -14.876 -5.853 11.407 1.00 96.44 83 ILE A N 1
ATOM 631 C CA . ILE A 1 83 ? -15.782 -6.922 11.833 1.00 96.44 83 ILE A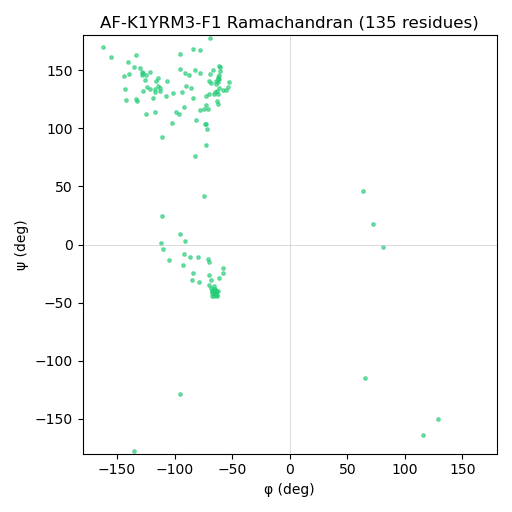 CA 1
ATOM 632 C C . ILE A 1 83 ? -16.028 -6.762 13.336 1.00 96.44 83 ILE A C 1
ATOM 634 O O . ILE A 1 83 ? -15.046 -6.750 14.086 1.00 96.44 83 ILE A O 1
ATOM 638 N N . PRO A 1 84 ? -17.280 -6.640 13.809 1.00 96.62 84 PRO A N 1
ATOM 639 C CA . PRO A 1 84 ? -17.586 -6.736 15.234 1.00 96.62 84 PRO A CA 1
ATOM 640 C C . PRO A 1 84 ? -17.013 -8.032 15.819 1.00 96.62 84 PRO A C 1
ATOM 642 O O . PRO A 1 84 ? -17.047 -9.080 15.177 1.00 96.62 84 PRO A O 1
ATOM 645 N N . LEU A 1 85 ? -16.454 -7.987 17.030 1.00 96.25 85 LEU A N 1
ATOM 646 C CA . LEU A 1 85 ? -15.833 -9.173 17.636 1.00 96.25 85 LEU A CA 1
ATOM 647 C C . LEU A 1 85 ? -16.831 -10.321 17.839 1.00 96.25 85 LEU A C 1
ATOM 649 O O . LEU A 1 85 ? -16.421 -11.476 17.785 1.00 96.25 85 LEU A O 1
ATOM 653 N N . GLU A 1 86 ? -18.111 -10.008 18.039 1.00 96.44 86 GLU A N 1
ATOM 654 C CA . GLU A 1 86 ? -19.204 -10.983 18.153 1.00 96.44 86 GLU A CA 1
ATOM 655 C C . GLU A 1 86 ? -19.513 -11.711 16.835 1.00 96.44 86 GLU A C 1
ATOM 657 O O . GLU A 1 86 ? -19.858 -12.890 16.858 1.00 96.44 86 GLU A O 1
ATOM 662 N N . ASP A 1 87 ? -19.291 -11.049 15.697 1.00 96.25 87 ASP A N 1
ATOM 663 C CA . ASP A 1 87 ? -19.517 -11.600 14.356 1.00 96.25 87 ASP A CA 1
ATOM 664 C C . ASP A 1 87 ? -18.262 -12.275 13.778 1.00 96.25 87 ASP A C 1
ATOM 666 O O . ASP A 1 87 ? -18.296 -12.894 12.710 1.00 96.25 87 ASP A O 1
ATOM 670 N N . TYR A 1 88 ? -17.112 -12.139 14.447 1.00 95.69 88 TYR A N 1
ATOM 671 C CA . TYR A 1 88 ? -15.855 -12.652 13.927 1.00 95.69 88 TYR A CA 1
ATOM 672 C C . TYR A 1 88 ? -15.796 -14.184 13.969 1.00 95.69 88 TYR A C 1
ATOM 674 O O . TYR A 1 88 ? -15.697 -14.807 15.025 1.00 95.69 88 TYR A O 1
ATOM 682 N N . CYS A 1 89 ? -15.703 -14.786 12.784 1.00 93.81 89 CYS A N 1
ATOM 683 C CA . CYS A 1 89 ? -15.380 -16.195 12.592 1.00 93.81 89 CYS A CA 1
ATOM 684 C C . CYS A 1 89 ? -14.014 -16.364 11.913 1.00 93.81 89 CYS A C 1
ATOM 686 O O . CYS A 1 89 ? -13.714 -15.743 10.895 1.00 93.81 89 CYS A O 1
ATOM 688 N N . GLY A 1 90 ? -13.172 -17.247 12.459 1.00 93.38 90 GLY A N 1
ATOM 689 C CA . GLY A 1 90 ? -11.789 -17.431 11.996 1.00 93.38 90 GLY A CA 1
ATOM 690 C C . GLY A 1 90 ? -11.624 -18.087 10.621 1.00 93.38 90 GLY A C 1
ATOM 691 O O . GLY A 1 90 ? -10.537 -18.024 10.056 1.00 93.38 90 GLY A O 1
ATOM 692 N N . THR A 1 91 ? -12.673 -18.711 10.087 1.00 95.44 91 THR A N 1
ATOM 693 C CA . THR A 1 91 ? -12.666 -19.417 8.792 1.00 95.44 91 THR A CA 1
ATOM 694 C C . THR A 1 91 ? -13.471 -18.704 7.709 1.00 95.44 91 THR A C 1
ATOM 696 O O . THR A 1 91 ? -13.489 -19.148 6.562 1.00 95.44 91 THR A O 1
ATOM 699 N N . CYS A 1 92 ? -14.145 -17.609 8.052 1.00 95.75 92 CYS A N 1
ATOM 700 C CA . CYS A 1 92 ? -14.972 -16.875 7.111 1.00 95.75 92 CYS A CA 1
ATOM 701 C C . CYS A 1 92 ? -14.121 -15.992 6.188 1.00 95.75 92 CYS A C 1
ATOM 703 O O . CYS A 1 92 ? -13.091 -15.460 6.616 1.00 95.75 92 CYS A O 1
ATOM 705 N N . PRO A 1 93 ? -14.548 -15.783 4.931 1.00 96.06 93 PRO A N 1
ATOM 706 C CA . PRO A 1 93 ? -13.916 -14.808 4.053 1.00 96.06 93 PRO A CA 1
ATOM 707 C C . PRO A 1 93 ? -13.939 -13.407 4.673 1.00 96.06 93 PRO A C 1
ATOM 709 O O . PRO A 1 93 ? -14.975 -12.949 5.148 1.00 96.06 93 PRO A O 1
ATOM 712 N N . ILE A 1 94 ? -12.800 -12.713 4.644 1.00 97.12 94 ILE A N 1
ATOM 713 C CA . ILE A 1 94 ? -12.698 -11.347 5.165 1.00 97.12 94 ILE A CA 1
ATOM 714 C C . ILE A 1 94 ? -13.407 -10.378 4.202 1.00 97.12 94 ILE A C 1
ATOM 716 O O . ILE A 1 94 ? -12.990 -10.281 3.041 1.00 97.12 94 ILE A O 1
ATOM 720 N N . PRO A 1 95 ? -14.436 -9.637 4.653 1.00 96.00 95 PRO A N 1
ATOM 721 C CA . PRO A 1 95 ? -15.218 -8.744 3.804 1.00 96.00 95 PRO A CA 1
ATOM 722 C C . PRO A 1 95 ? -14.498 -7.400 3.631 1.00 96.00 95 PRO A C 1
ATOM 724 O O . PRO A 1 95 ? -14.830 -6.405 4.272 1.00 96.00 95 PRO A O 1
ATOM 727 N N . PHE A 1 96 ? -13.460 -7.365 2.793 1.00 97.31 96 PHE A N 1
ATOM 728 C CA . PHE A 1 96 ? -12.791 -6.109 2.450 1.00 97.31 96 PHE A CA 1
ATOM 729 C C . PHE A 1 96 ? -13.747 -5.165 1.711 1.00 97.31 96 PHE A C 1
ATOM 731 O O . PHE A 1 96 ? -14.396 -5.573 0.749 1.00 97.31 96 PHE A O 1
ATOM 738 N N . ALA A 1 97 ? -13.788 -3.905 2.143 1.00 95.56 97 ALA A N 1
ATOM 739 C CA . ALA A 1 97 ? -14.458 -2.836 1.412 1.00 95.56 97 ALA A CA 1
ATOM 740 C C . ALA A 1 97 ? -13.700 -2.490 0.116 1.00 95.56 97 ALA A C 1
ATOM 742 O O . ALA A 1 97 ? -12.628 -3.042 -0.164 1.00 95.56 97 ALA A O 1
ATOM 743 N N . GLU A 1 98 ? -14.246 -1.552 -0.662 1.00 96.94 98 GLU A N 1
ATOM 744 C CA . GLU A 1 98 ? -13.546 -1.000 -1.821 1.00 96.94 98 GLU A CA 1
ATOM 745 C C . GLU A 1 98 ? -12.153 -0.480 -1.420 1.00 96.94 98 GLU A C 1
ATOM 747 O O . GLU A 1 98 ? -12.006 0.153 -0.366 1.00 96.94 98 GLU A O 1
ATOM 752 N N . PRO A 1 99 ? -11.110 -0.787 -2.213 1.00 97.25 99 PRO A N 1
ATOM 753 C CA . PRO A 1 99 ? -9.756 -0.393 -1.875 1.00 97.25 99 PRO A CA 1
ATOM 754 C C . PRO A 1 99 ? -9.595 1.122 -1.960 1.00 97.25 99 PRO A C 1
ATOM 756 O O . PRO A 1 99 ? -10.037 1.769 -2.907 1.00 97.25 99 PRO A O 1
ATOM 759 N N . ILE A 1 100 ? -8.879 1.670 -0.988 1.00 96.56 100 ILE A N 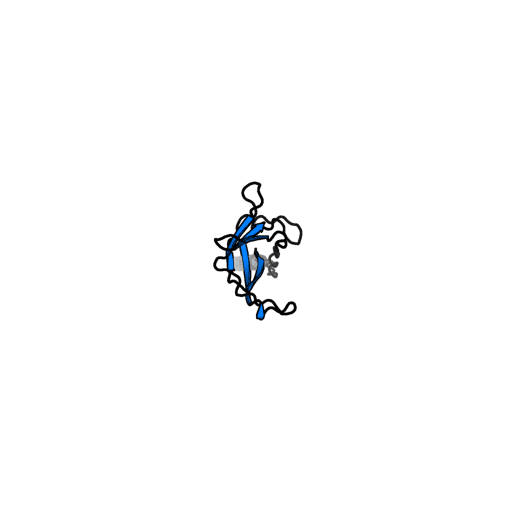1
ATOM 760 C CA . ILE A 1 100 ? -8.482 3.072 -0.967 1.00 96.56 100 ILE A CA 1
ATOM 761 C C . ILE A 1 100 ? -7.211 3.201 -1.801 1.00 96.56 100 ILE A C 1
ATOM 763 O O . ILE A 1 100 ? -6.230 2.492 -1.557 1.00 96.56 100 ILE A O 1
ATOM 767 N N . ALA A 1 101 ? -7.225 4.100 -2.783 1.00 97.38 101 ALA A N 1
ATOM 768 C CA . ALA A 1 101 ? -6.028 4.447 -3.532 1.00 97.38 101 ALA A CA 1
ATOM 769 C C . ALA A 1 101 ? -5.100 5.297 -2.655 1.00 97.38 101 ALA A C 1
ATOM 771 O O . ALA A 1 101 ? -5.516 6.302 -2.080 1.00 97.38 101 ALA A O 1
ATOM 772 N N . VAL A 1 102 ? -3.846 4.875 -2.553 1.00 97.31 102 VAL A N 1
ATOM 773 C CA . VAL A 1 102 ? -2.761 5.624 -1.920 1.00 97.31 102 VAL A CA 1
ATOM 774 C C . VAL A 1 102 ? -1.729 5.917 -2.997 1.00 97.31 102 VAL A C 1
ATOM 776 O O . VAL A 1 102 ? -1.335 5.015 -3.741 1.00 97.31 102 VAL A O 1
ATOM 779 N N . ASP A 1 103 ? -1.301 7.169 -3.089 1.00 96.88 103 ASP A N 1
ATOM 780 C CA . ASP A 1 103 ? -0.367 7.595 -4.125 1.00 96.88 103 ASP A CA 1
ATOM 781 C C . ASP A 1 103 ? 0.975 6.866 -4.016 1.00 96.88 103 ASP A C 1
ATOM 783 O O . ASP A 1 103 ? 1.490 6.585 -2.927 1.00 96.88 103 ASP A O 1
ATOM 787 N N . GLY A 1 104 ? 1.535 6.547 -5.179 1.00 96.06 104 GLY A N 1
ATOM 788 C CA . GLY A 1 104 ? 2.859 5.969 -5.299 1.00 96.06 104 GLY A CA 1
ATOM 789 C C . GLY A 1 104 ? 3.935 7.026 -5.558 1.00 96.06 104 GLY A C 1
ATOM 790 O O . GLY A 1 104 ? 4.090 8.009 -4.828 1.00 96.06 104 GLY A O 1
ATOM 791 N N . GLY A 1 105 ? 4.730 6.778 -6.589 1.00 96.06 105 GLY A N 1
ATOM 792 C CA . GLY A 1 105 ? 5.897 7.536 -7.009 1.00 96.06 105 GLY A CA 1
ATOM 793 C C . GLY A 1 105 ? 7.181 6.719 -6.895 1.00 96.06 105 GLY A C 1
ATOM 794 O O . GLY A 1 105 ? 7.165 5.489 -6.763 1.00 96.06 105 GLY A O 1
ATOM 795 N N . SER A 1 106 ? 8.310 7.424 -6.943 1.00 96.38 106 SER A N 1
ATOM 796 C CA . SER A 1 106 ? 9.639 6.822 -6.873 1.00 96.38 106 SER A CA 1
ATOM 797 C C . SER A 1 106 ? 9.804 5.959 -5.622 1.00 96.38 106 SER A C 1
ATOM 799 O O . SER A 1 106 ? 9.493 6.376 -4.502 1.00 96.38 106 SER A O 1
ATOM 801 N N . SER A 1 107 ? 10.347 4.760 -5.820 1.00 95.19 107 SER A N 1
ATOM 802 C CA . SER A 1 107 ? 10.602 3.779 -4.761 1.00 95.19 107 SER A CA 1
ATOM 803 C C . SER A 1 107 ? 11.753 4.188 -3.838 1.00 95.19 107 SER A C 1
ATOM 805 O O . SER A 1 107 ? 11.924 3.608 -2.764 1.00 95.19 107 SER A O 1
ATOM 807 N N . TYR A 1 108 ? 12.521 5.199 -4.243 1.00 94.81 108 TYR A N 1
ATOM 808 C CA . TYR A 1 108 ? 13.630 5.782 -3.504 1.00 94.81 108 TYR A CA 1
ATOM 809 C C . TYR A 1 108 ? 13.445 7.291 -3.333 1.00 94.81 108 TYR A C 1
ATOM 811 O O . TYR A 1 108 ? 12.937 7.968 -4.228 1.00 94.81 108 TYR A O 1
ATOM 819 N N . ASP A 1 109 ? 13.899 7.795 -2.189 1.00 91.75 109 ASP A N 1
ATOM 820 C CA . ASP A 1 109 ? 14.130 9.212 -1.914 1.00 91.75 109 ASP A CA 1
ATOM 821 C C . ASP A 1 109 ? 15.650 9.419 -1.808 1.00 91.75 109 ASP A C 1
ATOM 823 O O . ASP A 1 109 ? 16.278 9.116 -0.788 1.00 91.75 109 ASP A O 1
ATOM 827 N N . GLY A 1 110 ? 16.271 9.774 -2.936 1.00 90.19 110 GLY A N 1
ATOM 828 C CA . GLY A 1 110 ? 17.724 9.712 -3.100 1.00 90.19 110 GLY A CA 1
ATOM 829 C C . GLY A 1 110 ? 18.237 8.269 -3.042 1.00 90.19 110 GLY A C 1
ATOM 830 O O . GLY A 1 110 ? 17.922 7.455 -3.907 1.00 90.19 110 GLY A O 1
ATOM 831 N N . GLU A 1 111 ? 19.032 7.946 -2.022 1.00 89.56 111 GLU A N 1
ATOM 832 C CA . GLU A 1 111 ? 19.575 6.594 -1.811 1.00 89.56 111 GLU A CA 1
ATOM 833 C C . GLU A 1 111 ? 18.692 5.725 -0.899 1.00 89.56 111 GLU A C 1
ATOM 835 O O . GLU A 1 111 ? 18.811 4.496 -0.889 1.00 89.56 111 GLU A O 1
ATOM 840 N N . ALA A 1 112 ? 17.787 6.338 -0.131 1.00 93.88 112 ALA A N 1
ATOM 841 C CA . ALA A 1 112 ? 16.978 5.631 0.851 1.00 93.88 112 ALA A CA 1
ATOM 842 C C . ALA A 1 112 ? 15.717 5.037 0.211 1.00 93.88 112 ALA A C 1
ATOM 844 O O . ALA A 1 112 ? 14.995 5.707 -0.525 1.00 93.88 112 ALA A O 1
ATOM 845 N N . ARG A 1 113 ? 15.410 3.773 0.531 1.00 95.25 113 ARG A N 1
ATOM 846 C CA . ARG A 1 113 ? 14.143 3.139 0.139 1.00 95.25 113 ARG A CA 1
ATOM 847 C C . ARG A 1 113 ? 12.985 3.884 0.798 1.00 95.25 113 ARG A C 1
ATOM 849 O O . ARG A 1 113 ? 12.924 3.978 2.026 1.00 95.25 113 ARG A O 1
ATOM 856 N N . ARG A 1 114 ? 12.047 4.368 -0.011 1.00 96.88 114 ARG A N 1
ATOM 857 C CA . ARG A 1 114 ? 10.898 5.130 0.470 1.00 96.88 114 ARG A CA 1
ATOM 858 C C . ARG A 1 114 ? 9.945 4.227 1.254 1.00 96.88 114 ARG A C 1
ATOM 860 O O . ARG A 1 114 ? 9.769 3.043 0.944 1.00 96.88 114 ARG A O 1
ATOM 867 N N . ARG A 1 115 ? 9.303 4.803 2.268 1.00 97.06 115 ARG A N 1
ATOM 868 C CA . ARG A 1 115 ? 8.225 4.172 3.035 1.00 97.06 115 ARG A CA 1
ATOM 869 C C . ARG A 1 115 ? 6.935 4.953 2.830 1.00 97.06 115 ARG A C 1
ATOM 871 O O . ARG A 1 115 ? 6.958 6.179 2.771 1.00 97.06 115 ARG A O 1
ATOM 878 N N . ALA A 1 116 ? 5.831 4.233 2.705 1.00 97.12 116 ALA A N 1
ATOM 879 C CA . ALA A 1 116 ? 4.494 4.801 2.721 1.00 97.12 116 ALA A CA 1
ATOM 880 C C . ALA A 1 116 ? 3.917 4.702 4.133 1.00 97.12 116 ALA A C 1
ATOM 882 O O . ALA A 1 116 ? 4.239 3.774 4.887 1.00 97.12 116 ALA A O 1
ATOM 883 N N . THR A 1 117 ? 3.047 5.650 4.461 1.00 96.88 117 THR A N 1
ATOM 884 C CA . THR A 1 117 ? 2.242 5.646 5.677 1.00 96.88 117 THR A CA 1
ATOM 885 C C . THR A 1 117 ? 0.779 5.889 5.338 1.00 96.88 117 THR A C 1
ATOM 887 O O . THR A 1 117 ? 0.460 6.527 4.335 1.00 96.88 117 THR A O 1
ATOM 890 N N . TYR A 1 118 ? -0.117 5.371 6.173 1.00 95.88 118 TYR A N 1
ATOM 891 C CA . TYR A 1 118 ? -1.544 5.659 6.077 1.00 95.88 118 TYR A CA 1
ATOM 892 C C . TYR A 1 118 ? -2.152 5.772 7.469 1.00 95.88 118 TYR A C 1
ATOM 894 O O . TYR A 1 118 ? -2.056 4.834 8.262 1.00 95.88 118 TYR A O 1
ATOM 902 N N . ASP A 1 119 ? -2.798 6.899 7.747 1.00 94.62 119 ASP A N 1
ATOM 903 C CA . ASP A 1 119 ? -3.488 7.140 9.008 1.00 94.62 119 ASP A CA 1
ATOM 904 C C . ASP A 1 119 ? -4.957 6.713 8.903 1.00 94.62 119 ASP A C 1
ATOM 906 O O . ASP A 1 119 ? -5.737 7.249 8.118 1.00 94.62 119 ASP A O 1
ATOM 910 N N . SER A 1 120 ? -5.343 5.743 9.728 1.00 88.75 120 SER A N 1
ATOM 911 C CA . SER A 1 120 ? -6.725 5.321 9.932 1.00 88.75 120 SER A CA 1
ATOM 912 C C . SER A 1 120 ? -7.236 5.915 11.242 1.00 88.75 120 SER A C 1
ATOM 914 O O . SER A 1 120 ? -6.919 5.426 12.331 1.00 88.75 120 SER A O 1
ATOM 916 N N . SER A 1 121 ? -8.073 6.943 11.143 1.00 81.44 121 SER A N 1
ATOM 917 C CA . SER A 1 121 ? -8.825 7.466 12.285 1.00 81.44 121 SER A CA 1
ATOM 918 C C . SER A 1 121 ? -10.038 6.574 12.611 1.00 81.44 121 SER A C 1
ATOM 920 O O . SER A 1 121 ? -10.411 5.694 11.832 1.00 81.44 121 SER A O 1
ATOM 922 N N . LEU A 1 122 ? -10.654 6.797 13.780 1.00 76.50 122 LEU A N 1
ATOM 923 C CA . LEU A 1 122 ? -11.963 6.234 14.160 1.00 76.50 122 LEU A CA 1
ATOM 924 C C . LEU A 1 122 ? -12.023 4.698 14.284 1.00 76.50 122 LEU A C 1
ATOM 926 O O . LEU A 1 122 ? -12.973 4.063 13.823 1.00 76.50 122 LEU A O 1
ATOM 930 N N . LEU A 1 123 ? -11.038 4.088 14.950 1.00 87.81 123 LEU A N 1
ATOM 931 C CA . LEU A 1 123 ? -11.159 2.688 15.367 1.00 87.81 123 LEU A CA 1
ATOM 932 C C . LEU A 1 123 ? -12.264 2.555 16.418 1.00 87.81 123 LEU A C 1
ATOM 934 O O . LEU A 1 123 ? -12.279 3.274 17.419 1.00 87.81 123 LEU A O 1
ATOM 938 N N . ARG A 1 124 ? -13.174 1.612 16.208 1.00 90.38 124 ARG A N 1
ATOM 939 C CA . ARG A 1 124 ? -14.257 1.300 17.134 1.00 90.38 124 ARG A CA 1
ATOM 940 C C . ARG A 1 124 ? -13.803 0.231 18.113 1.00 90.38 124 ARG A C 1
ATOM 942 O O . ARG A 1 124 ? -13.203 -0.775 17.734 1.00 90.38 124 ARG A O 1
ATOM 949 N N . ALA A 1 125 ? -14.130 0.434 19.386 1.00 90.75 125 ALA A N 1
ATOM 950 C CA . ALA A 1 125 ? -13.962 -0.603 20.392 1.00 90.75 125 ALA A CA 1
ATOM 951 C C . ALA A 1 125 ? -14.809 -1.836 20.029 1.00 90.75 125 ALA A C 1
ATOM 953 O O . ALA A 1 125 ? -15.854 -1.719 19.388 1.00 90.75 125 ALA A O 1
ATOM 954 N N . GLY A 1 126 ? -14.348 -3.025 20.419 1.00 94.38 126 GLY A N 1
ATOM 955 C CA . GLY A 1 126 ? -15.082 -4.267 20.166 1.00 94.38 126 GLY A CA 1
ATOM 956 C C . GLY A 1 126 ? -15.087 -4.730 18.705 1.00 94.38 126 GLY A C 1
ATOM 957 O O . GLY A 1 126 ? -15.922 -5.552 18.351 1.00 94.38 126 GLY A O 1
ATOM 958 N N . HIS A 1 127 ? -14.183 -4.223 17.860 1.00 95.00 127 HIS A N 1
ATOM 959 C CA . HIS A 1 127 ? -14.060 -4.620 16.455 1.00 95.00 127 HIS A CA 1
ATOM 960 C C . HIS A 1 127 ? -12.667 -5.179 16.151 1.00 95.00 127 HIS A C 1
ATOM 962 O O . HIS A 1 127 ? -11.659 -4.753 16.720 1.00 95.00 127 HIS A O 1
ATOM 968 N N . LYS A 1 128 ? -12.607 -6.124 15.212 1.00 94.81 128 LYS A N 1
ATOM 969 C CA . LYS A 1 128 ? -11.380 -6.630 14.603 1.00 94.81 128 LYS A CA 1
ATOM 970 C C . LYS A 1 128 ? -11.195 -6.003 13.226 1.00 94.81 128 LYS A C 1
ATOM 972 O O . LYS A 1 128 ? -12.096 -6.038 12.390 1.00 94.81 128 LYS A O 1
ATOM 977 N N . TYR A 1 129 ?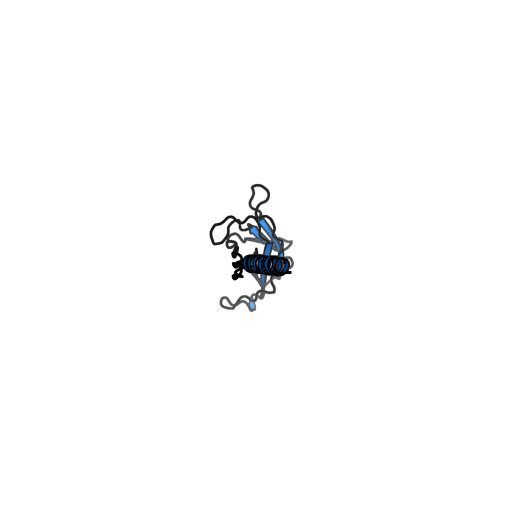 -9.997 -5.482 12.984 1.00 95.06 129 TYR A N 1
ATOM 978 C CA . TYR A 1 129 ? -9.626 -4.871 11.713 1.00 95.06 129 TYR A CA 1
ATOM 979 C C . TYR A 1 129 ? -8.679 -5.763 10.916 1.00 95.06 129 TYR A C 1
ATOM 981 O O . TYR A 1 129 ? -7.765 -6.373 11.474 1.00 95.06 129 TYR A O 1
ATOM 989 N N . PHE A 1 130 ? -8.880 -5.800 9.601 1.00 96.00 130 PHE A N 1
ATOM 990 C CA . PHE A 1 130 ? -7.975 -6.442 8.652 1.00 96.00 130 PHE A CA 1
ATOM 991 C C . PHE A 1 130 ? -7.491 -5.417 7.639 1.00 96.00 130 PHE A C 1
ATOM 993 O O . PHE A 1 130 ? -8.293 -4.684 7.059 1.00 96.00 130 PHE A O 1
ATOM 1000 N N . PHE A 1 131 ? -6.184 -5.417 7.392 1.00 96.19 131 PHE A N 1
ATOM 1001 C CA . PHE A 1 131 ? -5.550 -4.566 6.397 1.00 96.19 131 PHE A CA 1
ATOM 1002 C C . PHE A 1 131 ? -4.729 -5.406 5.430 1.00 96.19 131 PHE A C 1
ATOM 1004 O O . PHE A 1 131 ? -4.076 -6.374 5.820 1.00 96.19 131 PHE A O 1
ATOM 1011 N N . LYS A 1 132 ? -4.766 -5.024 4.158 1.00 97.19 132 LYS A N 1
ATOM 1012 C CA . LYS A 1 132 ? -3.953 -5.614 3.094 1.00 97.19 132 LYS A CA 1
ATOM 1013 C C . LYS A 1 132 ? -3.552 -4.502 2.141 1.00 97.19 132 LYS A C 1
ATOM 1015 O O . LYS A 1 132 ? -4.401 -3.719 1.734 1.00 97.19 132 LYS A O 1
ATOM 1020 N N . VAL A 1 133 ? -2.280 -4.458 1.765 1.00 98.00 133 VAL A N 1
ATOM 1021 C CA . VAL A 1 133 ? -1.763 -3.486 0.797 1.00 98.00 133 VAL A CA 1
ATOM 1022 C C . VAL A 1 133 ? -1.300 -4.227 -0.448 1.00 98.00 133 VAL A C 1
ATOM 1024 O O . VAL A 1 133 ? -0.650 -5.270 -0.350 1.00 98.00 133 VAL A O 1
ATOM 1027 N N . ARG A 1 134 ? -1.630 -3.691 -1.621 1.00 97.44 134 ARG A N 1
ATOM 1028 C CA . ARG A 1 134 ? -1.141 -4.171 -2.916 1.00 97.44 134 ARG A CA 1
ATOM 1029 C C . ARG A 1 134 ? -0.551 -3.005 -3.699 1.00 97.44 134 ARG A C 1
ATOM 1031 O O . ARG A 1 134 ? -1.188 -1.972 -3.817 1.00 97.44 134 ARG A O 1
ATOM 1038 N N . SER A 1 135 ? 0.637 -3.179 -4.256 1.00 96.81 135 SER A N 1
ATOM 1039 C CA . SER A 1 135 ? 1.263 -2.222 -5.172 1.00 96.81 135 SER A CA 1
ATOM 1040 C C . SER A 1 135 ? 0.749 -2.385 -6.608 1.00 96.81 135 SER A C 1
ATOM 1042 O O . SER A 1 135 ? 0.381 -3.488 -7.028 1.00 96.81 135 SER A O 1
ATOM 1044 N N . ARG A 1 136 ? 0.731 -1.280 -7.359 1.00 93.75 136 ARG A N 1
ATOM 1045 C CA . ARG A 1 136 ? 0.350 -1.188 -8.776 1.00 93.75 136 ARG A CA 1
ATOM 1046 C C . ARG A 1 136 ? 1.443 -0.479 -9.580 1.00 93.75 136 ARG A C 1
ATOM 1048 O O . ARG A 1 136 ? 2.124 0.395 -9.050 1.00 93.75 136 ARG A O 1
ATOM 1055 N N . THR A 1 137 ? 1.596 -0.876 -10.838 1.00 87.75 137 THR A N 1
ATOM 1056 C CA . THR A 1 137 ? 2.536 -0.348 -11.843 1.00 87.75 137 THR A CA 1
ATOM 1057 C C . THR A 1 137 ? 1.861 -0.313 -13.199 1.00 87.75 137 THR A C 1
ATOM 1059 O O . THR A 1 137 ? 0.887 -1.091 -13.357 1.00 87.75 137 THR A O 1
#